Protein AF-A0A1E3WCC5-F1 (afdb_monomer_lite)

Structure (mmCIF, N/CA/C/O backbone):
data_AF-A0A1E3WCC5-F1
#
_entry.id   AF-A0A1E3WCC5-F1
#
loop_
_atom_site.group_PDB
_atom_site.id
_atom_site.type_symbol
_atom_site.label_atom_id
_atom_site.label_alt_id
_atom_site.label_comp_id
_atom_site.label_asym_id
_atom_site.label_entity_id
_atom_site.label_seq_id
_atom_site.pdbx_PDB_ins_code
_atom_site.Cartn_x
_atom_site.Cartn_y
_atom_site.Cartn_z
_atom_site.occupancy
_atom_site.B_iso_or_equiv
_atom_site.auth_seq_id
_atom_site.auth_comp_id
_atom_site.auth_asym_id
_atom_site.auth_atom_id
_atom_site.pdbx_PDB_model_num
ATOM 1 N N . MET A 1 1 ? -23.261 -88.542 -48.064 1.00 39.66 1 MET A N 1
ATOM 2 C CA . MET A 1 1 ? -22.213 -89.350 -47.408 1.00 39.66 1 MET A CA 1
ATOM 3 C C . MET A 1 1 ? -21.839 -88.631 -46.123 1.00 39.66 1 MET A C 1
ATOM 5 O O . MET A 1 1 ? -21.382 -87.505 -46.205 1.00 39.66 1 MET A O 1
ATOM 9 N N . THR A 1 2 ? -22.395 -89.073 -44.993 1.00 42.56 2 THR A N 1
ATOM 10 C CA . THR A 1 2 ? -21.720 -89.977 -44.028 1.00 42.56 2 THR A CA 1
ATOM 11 C C . THR A 1 2 ? -20.881 -89.123 -43.059 1.00 42.56 2 THR A C 1
ATOM 13 O O . THR A 1 2 ? -19.910 -88.526 -43.494 1.00 42.56 2 THR A O 1
ATOM 16 N N . HIS A 1 3 ? -21.409 -88.824 -41.857 1.00 40.94 3 HIS A N 1
ATOM 17 C CA . HIS A 1 3 ? -21.058 -89.478 -40.568 1.00 40.94 3 HIS A CA 1
ATOM 18 C C . HIS A 1 3 ? -19.619 -89.111 -40.134 1.00 40.94 3 HIS A C 1
ATOM 20 O O . HIS A 1 3 ? -18.702 -89.299 -40.916 1.00 40.94 3 HIS A O 1
ATOM 26 N N . MET A 1 4 ? -19.307 -88.536 -38.968 1.00 43.97 4 MET A N 1
ATOM 27 C CA . MET A 1 4 ? -19.585 -88.884 -37.559 1.00 43.97 4 MET A CA 1
ATOM 28 C C . MET A 1 4 ? -19.122 -87.672 -36.705 1.00 43.97 4 MET A C 1
ATOM 30 O O . MET A 1 4 ? -18.130 -87.049 -37.064 1.00 43.97 4 MET A O 1
ATOM 34 N N . ALA A 1 5 ? -19.861 -87.172 -35.711 1.00 43.16 5 ALA A N 1
ATOM 35 C CA . ALA A 1 5 ? -20.117 -87.728 -34.372 1.00 43.16 5 ALA A CA 1
ATOM 36 C C . ALA A 1 5 ? -18.946 -87.577 -33.378 1.00 43.16 5 ALA A C 1
ATOM 38 O O . ALA A 1 5 ? -17.819 -87.969 -33.667 1.00 43.16 5 ALA A O 1
ATOM 39 N N . GLY A 1 6 ? -19.274 -87.049 -32.193 1.00 42.31 6 GLY A N 1
ATOM 40 C CA . GLY A 1 6 ? -18.408 -86.984 -31.012 1.00 42.31 6 GLY A CA 1
ATOM 41 C C . GLY A 1 6 ? -18.681 -85.722 -30.178 1.00 42.31 6 GLY A C 1
ATOM 42 O O . GLY A 1 6 ? -17.978 -84.742 -30.371 1.00 42.31 6 GLY A O 1
ATOM 43 N N . ASP A 1 7 ? -19.816 -85.589 -29.475 1.00 39.97 7 ASP A N 1
ATOM 44 C CA . ASP A 1 7 ? -20.052 -86.158 -28.125 1.00 39.97 7 ASP A CA 1
ATOM 45 C C . ASP A 1 7 ? -19.285 -85.327 -27.065 1.00 39.97 7 ASP A C 1
ATOM 47 O O . ASP A 1 7 ? -18.086 -85.125 -27.182 1.00 39.97 7 ASP A O 1
ATOM 51 N N . GLN A 1 8 ? -19.902 -84.643 -26.105 1.00 50.06 8 GLN A N 1
ATOM 52 C CA . GLN A 1 8 ? -20.544 -85.174 -24.902 1.00 50.06 8 GLN A CA 1
ATOM 53 C C . GLN A 1 8 ? -21.036 -83.964 -24.075 1.00 50.06 8 GLN A C 1
ATOM 55 O O . GLN A 1 8 ? -20.313 -82.974 -23.998 1.00 50.06 8 GLN A O 1
ATOM 60 N N . ALA A 1 9 ? -22.171 -84.138 -23.381 1.00 38.22 9 ALA A N 1
ATOM 61 C CA . ALA A 1 9 ? -22.376 -83.799 -21.958 1.00 38.22 9 ALA A CA 1
ATOM 62 C C . ALA A 1 9 ? -22.248 -82.309 -21.519 1.00 38.22 9 ALA A C 1
ATOM 64 O O . ALA A 1 9 ? -21.434 -81.540 -21.995 1.00 38.22 9 ALA A O 1
ATOM 65 N N . PHE A 1 10 ? -22.966 -81.766 -20.543 1.00 40.12 10 PHE A N 1
ATOM 66 C CA . PHE A 1 10 ? -23.803 -82.303 -19.485 1.00 40.12 10 PHE A CA 1
ATOM 67 C C . PHE A 1 10 ? -24.536 -81.092 -18.875 1.00 40.12 10 PHE A C 1
ATOM 69 O O . PHE A 1 10 ? -23.936 -80.034 -18.682 1.00 40.12 10 PHE A O 1
ATOM 76 N N . GLU A 1 11 ? -25.820 -81.269 -18.587 1.00 42.59 11 GLU A N 1
ATOM 77 C CA . GLU A 1 11 ? -26.590 -80.695 -17.477 1.00 42.59 11 GLU A CA 1
ATOM 78 C C . GLU A 1 11 ? -25.884 -79.654 -16.574 1.00 42.59 11 GLU A C 1
ATOM 80 O O . GLU A 1 11 ? -24.929 -79.958 -15.852 1.00 42.59 11 GLU A O 1
ATOM 85 N N . ARG A 1 12 ? -26.469 -78.454 -16.455 1.00 44.84 12 ARG A N 1
ATOM 86 C CA . ARG A 1 12 ? -26.418 -77.705 -15.192 1.00 44.84 12 ARG A CA 1
ATOM 87 C C . ARG A 1 12 ? -27.759 -77.032 -14.931 1.00 44.84 12 ARG A C 1
ATOM 89 O O . ARG A 1 12 ? -28.171 -76.125 -15.647 1.00 44.84 12 ARG A O 1
ATOM 96 N N . GLY A 1 13 ? -28.429 -77.544 -13.905 1.00 45.12 13 GLY A N 1
ATOM 97 C CA . GLY A 1 13 ? -29.759 -77.147 -13.484 1.00 45.12 13 GLY A CA 1
ATOM 98 C C . GLY A 1 13 ? -29.887 -75.709 -12.980 1.00 45.12 13 GLY A C 1
ATOM 99 O O . GLY A 1 13 ? -28.946 -75.092 -12.485 1.00 45.12 13 GLY A O 1
ATOM 100 N N . SER A 1 14 ? -31.125 -75.241 -13.109 1.00 41.44 14 SER A N 1
ATOM 101 C CA . SER A 1 14 ? -31.922 -74.478 -12.147 1.00 41.44 14 SER A CA 1
ATOM 102 C C . SER A 1 14 ? -31.194 -73.605 -11.124 1.00 41.44 14 SER A C 1
ATOM 104 O O . SER A 1 14 ? -30.719 -74.106 -10.107 1.00 41.44 14 SER A O 1
ATOM 106 N N . ARG A 1 15 ? -31.355 -72.283 -11.262 1.00 42.22 15 ARG A N 1
ATOM 107 C CA . ARG A 1 15 ? -31.944 -71.462 -10.189 1.00 42.22 15 ARG A CA 1
ATOM 108 C C . ARG A 1 15 ? -32.429 -70.122 -10.736 1.00 42.22 15 ARG A C 1
ATOM 110 O O . ARG A 1 15 ? -31.635 -69.271 -11.116 1.00 42.22 15 ARG A O 1
ATOM 117 N N . VAL A 1 16 ? -33.745 -69.938 -10.722 1.00 46.62 16 VAL A N 1
ATOM 118 C CA . VAL A 1 16 ? -34.368 -68.612 -10.715 1.00 46.62 16 VAL A CA 1
ATOM 119 C C . VAL A 1 16 ? -33.935 -67.927 -9.422 1.00 46.62 16 VAL A C 1
ATOM 121 O O . VAL A 1 16 ? -34.134 -68.479 -8.339 1.00 46.62 16 VAL A O 1
ATOM 124 N N . GLN A 1 17 ? -33.329 -66.749 -9.525 1.00 50.50 17 GLN A N 1
ATOM 125 C CA . GLN A 1 17 ? -33.174 -65.857 -8.386 1.00 50.50 17 GLN A CA 1
ATOM 126 C C . GLN A 1 17 ? -33.670 -64.476 -8.797 1.00 50.50 17 GLN A C 1
ATOM 128 O O . GLN A 1 17 ? -33.016 -63.742 -9.534 1.00 50.50 17 GLN A O 1
ATOM 133 N N . GLU A 1 18 ? -34.884 -64.183 -8.343 1.00 42.66 18 GLU A N 1
ATOM 134 C CA . GLU A 1 18 ? -35.447 -62.845 -8.299 1.00 42.66 18 GLU A CA 1
ATOM 135 C C . GLU A 1 18 ? -34.541 -61.956 -7.435 1.00 42.66 18 GLU A C 1
ATOM 137 O O . GLU A 1 18 ? -34.159 -62.337 -6.326 1.00 42.66 18 GLU A O 1
ATOM 142 N N . LEU A 1 19 ? -34.185 -60.776 -7.945 1.00 52.94 19 LEU A N 1
ATOM 143 C CA . LEU A 1 19 ? -33.511 -59.734 -7.175 1.00 52.94 19 LEU A CA 1
ATOM 144 C C . LEU A 1 19 ? -34.521 -58.615 -6.883 1.00 52.94 19 LEU A C 1
ATOM 146 O O . LEU A 1 19 ? -34.972 -57.950 -7.818 1.00 52.94 19 LEU A O 1
ATOM 150 N N . PRO A 1 20 ? -34.896 -58.402 -5.610 1.00 52.34 20 PRO A N 1
ATOM 151 C CA . PRO A 1 20 ? -35.826 -57.354 -5.227 1.00 52.34 20 PRO A CA 1
ATOM 152 C C . PRO A 1 20 ? -35.165 -55.970 -5.303 1.00 52.34 20 PRO A C 1
ATOM 154 O O . PRO A 1 20 ? -34.009 -55.780 -4.923 1.00 52.34 20 PRO A O 1
ATOM 157 N N . LEU A 1 21 ? -35.944 -54.994 -5.772 1.00 52.44 21 LEU A N 1
ATOM 158 C CA . LEU A 1 21 ? -35.631 -53.565 -5.784 1.00 52.44 21 LEU A CA 1
ATOM 159 C C . LEU A 1 21 ? -35.418 -53.053 -4.348 1.00 52.44 21 LEU A C 1
ATOM 161 O O . LEU A 1 21 ? -36.370 -52.783 -3.618 1.00 52.44 21 LEU A O 1
ATOM 165 N N . GLY A 1 22 ? -34.155 -52.922 -3.945 1.00 49.91 22 GLY A N 1
ATOM 166 C CA . GLY A 1 22 ? -33.750 -52.284 -2.696 1.00 49.91 22 GLY A CA 1
ATOM 167 C C . GLY A 1 22 ? -33.646 -50.769 -2.863 1.00 49.91 22 GLY A C 1
ATOM 168 O O . GLY A 1 22 ? -32.738 -50.277 -3.530 1.00 49.91 22 GLY A O 1
ATOM 169 N N . GLY A 1 23 ? -34.575 -50.030 -2.253 1.00 57.34 23 GLY A N 1
ATOM 170 C CA . GLY A 1 23 ? -34.482 -48.577 -2.109 1.00 57.34 23 GLY A CA 1
ATOM 171 C C . GLY A 1 23 ? -33.277 -48.152 -1.251 1.00 57.34 23 GLY A C 1
ATOM 172 O O . GLY A 1 23 ? -32.781 -48.941 -0.442 1.00 57.34 23 GLY A O 1
ATOM 173 N N . PRO A 1 24 ? -32.779 -46.913 -1.404 1.00 61.59 24 PRO A N 1
ATOM 174 C CA . PRO A 1 24 ? -31.618 -46.442 -0.659 1.00 61.59 24 PRO A CA 1
ATOM 175 C C . PRO A 1 24 ? -31.921 -46.322 0.843 1.00 61.59 24 PRO A C 1
ATOM 177 O O . PRO A 1 24 ? -32.832 -45.620 1.277 1.00 61.59 24 PRO A O 1
ATOM 180 N N . SER A 1 25 ? -31.114 -47.023 1.634 1.00 59.06 25 SER A N 1
ATOM 181 C CA . SER A 1 25 ? -31.155 -47.105 3.094 1.00 59.06 25 SER A CA 1
ATOM 182 C C . SER A 1 25 ? -30.919 -45.752 3.803 1.00 59.06 25 SER A C 1
ATOM 184 O O . SER A 1 25 ? -29.987 -45.032 3.434 1.00 59.06 25 SER A O 1
ATOM 186 N N . PRO A 1 26 ? -31.656 -45.439 4.890 1.00 47.91 26 PRO A N 1
ATOM 187 C CA . PRO A 1 26 ? -31.624 -44.155 5.610 1.00 47.91 26 PRO A CA 1
ATOM 188 C C . PRO A 1 26 ? -30.439 -43.965 6.589 1.00 47.91 26 PRO A C 1
ATOM 190 O O . PRO A 1 26 ? -30.520 -43.160 7.514 1.00 47.91 26 PRO A O 1
ATOM 193 N N . PHE A 1 27 ? -29.310 -44.654 6.396 1.00 56.84 27 PHE A N 1
ATOM 194 C CA . PHE A 1 27 ? -28.177 -44.671 7.341 1.00 56.84 27 PHE A CA 1
ATOM 195 C C . PHE A 1 27 ? -26.898 -44.007 6.803 1.00 56.84 27 PHE A C 1
ATOM 197 O O . PHE A 1 27 ? -25.797 -44.533 6.929 1.00 56.84 27 PHE A O 1
ATOM 204 N N . ARG A 1 28 ? -27.022 -42.805 6.229 1.00 51.03 28 ARG A N 1
ATOM 205 C CA . ARG A 1 28 ? -25.876 -41.898 5.996 1.00 51.03 28 ARG A CA 1
ATOM 206 C C . ARG A 1 28 ? -25.991 -40.597 6.793 1.00 51.03 28 ARG A C 1
ATOM 208 O O . ARG A 1 28 ? -25.604 -39.526 6.337 1.00 51.03 28 ARG A O 1
ATOM 215 N N . ARG A 1 29 ? -26.520 -40.690 8.014 1.00 50.41 29 ARG A N 1
ATOM 216 C CA . ARG A 1 29 ? -26.292 -39.694 9.065 1.00 50.41 29 ARG A CA 1
ATOM 217 C C . ARG A 1 29 ? -25.278 -40.269 10.042 1.00 50.41 29 ARG A C 1
ATOM 219 O O . ARG A 1 29 ? -25.450 -41.392 10.497 1.00 50.41 29 ARG A O 1
ATOM 226 N N . LEU A 1 30 ? -24.301 -39.434 10.391 1.00 53.91 30 LEU A N 1
ATOM 227 C CA . LEU A 1 30 ? -23.321 -39.616 11.462 1.00 53.91 30 LEU A CA 1
ATOM 228 C C . LEU A 1 30 ? -22.077 -40.453 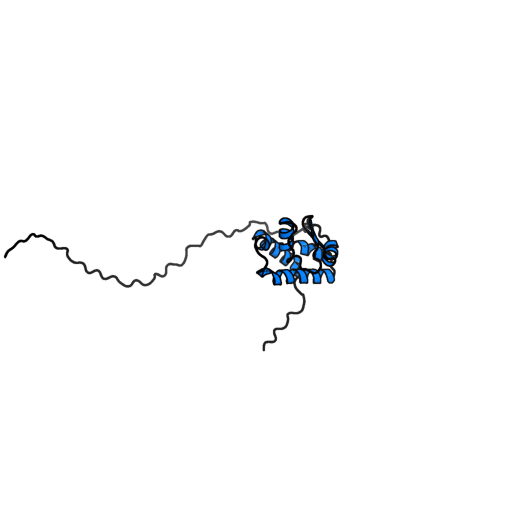11.108 1.00 53.91 30 LEU A C 1
ATOM 230 O O . LEU A 1 30 ? -22.020 -41.634 11.400 1.00 53.91 30 LEU A O 1
ATOM 234 N N . MET A 1 31 ? -21.055 -39.805 10.540 1.00 58.31 31 MET A N 1
ATOM 235 C CA . MET A 1 31 ? -19.632 -40.093 10.804 1.00 58.31 31 MET A CA 1
ATOM 236 C C . MET A 1 31 ? -18.781 -38.948 10.234 1.00 58.31 31 MET A C 1
ATOM 238 O O . MET A 1 31 ? -18.232 -39.058 9.149 1.00 58.31 31 MET A O 1
ATOM 242 N N . LEU A 1 32 ? -18.762 -37.814 10.938 1.00 50.44 32 LEU A N 1
ATOM 243 C CA . LEU A 1 32 ? -17.653 -36.837 10.990 1.00 50.44 32 LEU A CA 1
ATOM 244 C C . LEU A 1 32 ? -17.873 -35.886 12.184 1.00 50.44 32 LEU A C 1
ATOM 246 O O . LEU A 1 32 ? -17.585 -34.694 12.148 1.00 50.44 32 LEU A O 1
ATOM 250 N N . SER A 1 33 ? -18.408 -36.453 13.272 1.00 56.69 33 SER A N 1
ATOM 251 C CA . SER A 1 33 ? -18.145 -35.921 14.603 1.00 56.69 33 SER A CA 1
ATOM 252 C C . SER A 1 33 ? -16.684 -36.231 14.911 1.00 56.69 33 SER A C 1
ATOM 254 O O . SER A 1 33 ? -16.236 -37.349 14.660 1.00 56.69 33 SER A O 1
ATOM 256 N N . SER A 1 34 ? -15.976 -35.250 15.462 1.00 57.09 34 SER A N 1
ATOM 257 C CA . SER A 1 34 ? -14.567 -35.316 15.859 1.00 57.09 34 SER A CA 1
ATOM 258 C C . SER A 1 34 ? -13.543 -35.045 14.752 1.00 57.09 34 SER A C 1
ATOM 260 O O . SER A 1 34 ? -12.763 -35.907 14.362 1.00 57.09 34 SER A O 1
ATOM 262 N N . MET A 1 35 ? -13.451 -33.780 14.338 1.00 58.00 35 MET A N 1
ATOM 263 C CA . MET A 1 35 ? -12.136 -33.134 14.284 1.00 58.00 35 MET A CA 1
ATOM 264 C C . MET A 1 35 ? -12.201 -31.845 15.097 1.00 58.00 35 MET A C 1
ATOM 266 O O . MET A 1 35 ? -12.571 -30.783 14.613 1.00 58.00 35 MET A O 1
ATOM 270 N N . ALA A 1 36 ? -11.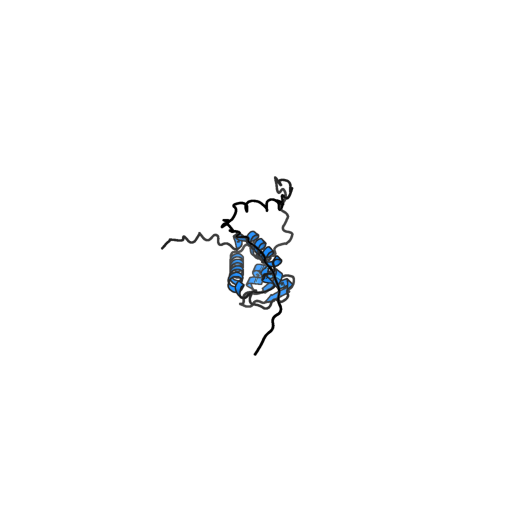938 -32.056 16.388 1.00 59.28 36 ALA A N 1
ATOM 271 C CA . ALA A 1 36 ? -11.392 -31.140 17.375 1.00 59.28 36 ALA A CA 1
ATOM 272 C C . ALA A 1 36 ? -11.633 -29.647 17.120 1.00 59.28 36 ALA A C 1
ATOM 274 O O . ALA A 1 36 ? -10.882 -28.969 16.422 1.00 59.28 36 ALA A O 1
ATOM 275 N N . SER A 1 37 ? -12.629 -29.132 17.836 1.00 60.53 37 SER A N 1
ATOM 276 C CA . SER A 1 37 ? -12.581 -27.799 18.419 1.00 60.53 37 SER A CA 1
ATOM 277 C C . SER A 1 37 ? -11.164 -27.502 18.914 1.00 60.53 37 SER A C 1
ATOM 279 O O . SER A 1 37 ? -10.741 -28.009 19.957 1.00 60.53 37 SER A O 1
ATOM 281 N N . PHE A 1 38 ? -10.426 -26.685 18.168 1.00 47.38 38 PHE A N 1
ATOM 282 C CA . PHE A 1 38 ? -9.222 -26.046 18.671 1.00 47.38 38 PHE A CA 1
ATOM 283 C C . PHE A 1 38 ? -9.673 -24.998 19.691 1.00 47.38 38 PHE A C 1
ATOM 285 O O . PHE A 1 38 ? -9.818 -23.818 19.392 1.00 47.38 38 PHE A O 1
ATOM 292 N N . SER A 1 39 ? -10.006 -25.463 20.892 1.00 64.31 39 SER A N 1
ATOM 293 C CA . SER A 1 39 ? -10.197 -24.591 22.037 1.00 64.31 39 SER A CA 1
ATOM 294 C C . SER A 1 39 ? -8.804 -24.219 22.510 1.00 64.31 39 SER A C 1
ATOM 296 O O . SER A 1 39 ? -8.120 -25.036 23.119 1.00 64.31 39 SER A O 1
ATOM 298 N N . TYR A 1 40 ? -8.361 -23.010 22.185 1.00 59.28 40 TYR A N 1
ATOM 299 C CA . TYR A 1 40 ? -7.161 -22.439 22.779 1.00 59.28 40 TYR A CA 1
ATOM 300 C C . TYR A 1 40 ? -7.470 -22.173 24.262 1.00 59.28 40 TYR A C 1
ATOM 302 O O . TYR A 1 40 ? -8.353 -21.357 24.537 1.00 59.28 40 TYR A O 1
ATOM 310 N N . PRO A 1 41 ? -6.811 -22.827 25.238 1.00 51.16 41 PRO A N 1
ATOM 311 C CA . PRO A 1 41 ? -6.948 -22.456 26.640 1.00 51.16 41 PRO A CA 1
ATOM 312 C C . PRO A 1 41 ? -6.083 -21.213 26.883 1.00 51.16 41 PRO A C 1
ATOM 314 O O . PRO A 1 41 ? -5.059 -21.253 27.556 1.00 51.16 41 PRO A O 1
ATOM 317 N N . GLY A 1 42 ? -6.463 -20.103 26.255 1.00 56.31 42 GLY A N 1
ATOM 318 C CA . GLY A 1 42 ? -5.965 -18.782 26.593 1.00 56.31 42 GLY A CA 1
ATOM 319 C C . GLY A 1 42 ? -6.888 -18.229 27.658 1.00 56.31 42 GLY A C 1
ATOM 320 O O . GLY A 1 42 ? -8.065 -18.008 27.389 1.00 56.31 42 GLY A O 1
ATOM 321 N N . SER A 1 43 ? -6.358 -18.076 28.867 1.00 55.12 43 SER A N 1
ATOM 322 C CA . SER A 1 43 ? -6.989 -17.389 29.992 1.00 55.12 43 SER A CA 1
ATOM 323 C C . SER A 1 43 ? -7.811 -16.190 29.527 1.00 55.12 43 SER A C 1
ATOM 325 O O . SER A 1 43 ? -7.307 -15.385 28.741 1.00 55.12 43 SER A O 1
ATOM 327 N N . GLN A 1 44 ? -9.036 -16.057 30.043 1.00 53.28 44 GLN A N 1
ATOM 328 C CA . GLN A 1 44 ? -9.793 -14.814 29.968 1.00 53.28 44 GLN A CA 1
ATOM 329 C C . GLN A 1 44 ? -8.862 -13.643 30.299 1.00 53.28 44 GLN A C 1
ATOM 331 O O . GLN A 1 44 ? -8.437 -13.477 31.441 1.00 53.28 44 GLN A O 1
ATOM 336 N N . ALA A 1 45 ? -8.498 -12.863 29.285 1.00 51.78 45 ALA A N 1
ATOM 337 C CA . ALA A 1 45 ? -7.831 -11.595 29.496 1.00 51.78 45 ALA A CA 1
ATOM 338 C C . ALA A 1 45 ? -8.915 -10.621 29.964 1.00 51.78 45 ALA A C 1
ATOM 340 O O . ALA A 1 45 ? -9.510 -9.918 29.154 1.00 51.78 45 ALA A O 1
ATOM 341 N N . GLU A 1 46 ? -9.224 -10.628 31.263 1.00 56.25 46 GLU A N 1
ATOM 342 C CA . GLU A 1 46 ? -10.233 -9.727 31.839 1.00 56.25 46 GLU A CA 1
ATOM 343 C C . GLU A 1 46 ? -9.808 -8.250 31.767 1.00 56.25 46 GLU A C 1
ATOM 345 O O . GLU A 1 46 ? -10.648 -7.366 31.904 1.00 56.25 46 GLU A O 1
ATOM 350 N N . GLN A 1 47 ? -8.539 -7.953 31.454 1.00 56.41 47 GLN A N 1
ATOM 351 C CA . GLN A 1 47 ? -8.090 -6.603 31.112 1.00 56.41 47 GLN A CA 1
ATOM 352 C C . GLN A 1 47 ? -6.813 -6.612 30.261 1.00 56.41 47 GLN A C 1
ATOM 354 O O . GLN A 1 47 ? -5.791 -7.188 30.639 1.00 56.41 47 GLN A O 1
ATOM 359 N N . LEU A 1 48 ? -6.841 -5.897 29.132 1.00 50.75 48 LEU A N 1
ATOM 360 C CA . LEU A 1 48 ? -5.637 -5.518 28.391 1.00 50.75 48 LEU A CA 1
ATOM 361 C C . LEU A 1 48 ? -4.986 -4.325 29.117 1.00 50.75 48 LEU A C 1
ATOM 363 O O . LEU A 1 48 ? -5.216 -3.173 28.765 1.00 50.75 48 LEU A O 1
ATOM 367 N N . LEU A 1 49 ? -4.213 -4.602 30.173 1.00 58.91 49 LEU A N 1
ATOM 368 C CA . LEU A 1 49 ? -3.591 -3.582 31.041 1.00 58.91 49 LEU A CA 1
ATOM 369 C C . LEU A 1 49 ? -2.520 -2.727 30.342 1.00 58.91 49 LEU A C 1
ATOM 371 O O . LEU A 1 49 ? -2.068 -1.724 30.891 1.00 58.91 49 LEU A O 1
ATOM 375 N N . LEU A 1 50 ? -2.103 -3.118 29.138 1.00 43.44 50 LEU A N 1
ATOM 376 C CA . LEU A 1 50 ? -1.144 -2.380 28.334 1.00 43.44 50 LEU A CA 1
ATOM 377 C C . LEU A 1 50 ? -1.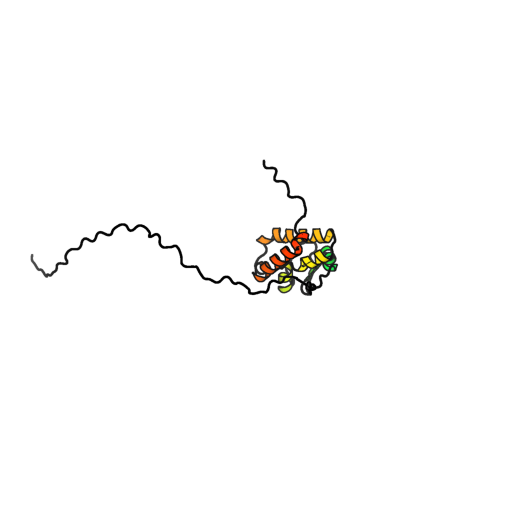413 -2.667 26.855 1.00 43.44 50 LEU A C 1
ATOM 379 O O . LEU A 1 50 ? -1.303 -3.810 26.411 1.00 43.44 50 LEU A O 1
ATOM 383 N N . ALA A 1 51 ? -1.752 -1.635 26.084 1.00 53.81 51 ALA A N 1
ATOM 384 C CA . ALA A 1 51 ? -1.694 -1.739 24.633 1.00 53.81 51 ALA A CA 1
ATOM 385 C C . ALA A 1 51 ? -0.213 -1.893 24.241 1.00 53.81 51 ALA A C 1
ATOM 387 O O . ALA A 1 51 ? 0.591 -1.037 24.628 1.00 53.81 51 ALA A O 1
ATOM 388 N N . PRO A 1 52 ? 0.187 -2.953 23.509 1.00 47.31 52 PRO A N 1
ATOM 389 C CA . PRO A 1 52 ? 1.522 -3.012 22.934 1.00 47.31 52 PRO A CA 1
ATOM 390 C C . PRO A 1 52 ? 1.727 -1.735 22.124 1.00 47.31 52 PRO A C 1
ATOM 392 O O . PRO A 1 52 ? 0.922 -1.439 21.239 1.00 47.31 52 PRO A O 1
ATOM 395 N N . GLN A 1 53 ? 2.765 -0.956 22.434 1.00 46.69 53 GLN A N 1
ATOM 396 C CA . GLN A 1 53 ? 3.127 0.131 21.535 1.00 46.69 53 GLN A CA 1
ATOM 397 C C . GLN A 1 53 ? 3.412 -0.487 20.165 1.00 46.69 53 GLN A C 1
ATOM 399 O O . GLN A 1 53 ? 4.109 -1.499 20.076 1.00 46.69 53 GLN A O 1
ATOM 404 N N . GLU A 1 54 ? 2.821 0.077 19.112 1.00 46.19 54 GLU A N 1
ATOM 405 C CA . GLU A 1 54 ? 3.050 -0.334 17.727 1.00 46.19 54 GLU A CA 1
ATOM 406 C C . GLU A 1 54 ? 4.558 -0.269 17.432 1.00 46.19 54 GLU A C 1
ATOM 408 O O . GLU A 1 54 ? 5.114 0.789 17.146 1.00 46.19 54 GLU A O 1
ATOM 413 N N . LEU A 1 55 ? 5.243 -1.417 17.525 1.00 43.69 55 LEU A N 1
ATOM 414 C CA . LEU A 1 55 ? 6.684 -1.560 17.268 1.00 43.69 55 LEU A CA 1
ATOM 415 C C . LEU A 1 55 ? 7.040 -1.299 15.792 1.00 43.69 55 LEU A C 1
ATOM 417 O O . LEU A 1 55 ? 8.215 -1.268 15.427 1.00 43.69 55 LEU A O 1
ATOM 421 N N . ARG A 1 56 ? 6.039 -1.110 14.924 1.00 56.12 56 ARG A N 1
ATOM 422 C CA . ARG A 1 56 ? 6.207 -0.537 13.590 1.00 56.12 56 ARG A CA 1
ATOM 423 C C . ARG A 1 56 ? 5.843 0.939 13.640 1.00 56.12 56 ARG A C 1
ATOM 425 O O . ARG A 1 56 ? 4.732 1.309 13.271 1.00 56.12 56 ARG A O 1
ATOM 432 N N . THR A 1 57 ? 6.799 1.769 14.055 1.00 63.09 57 THR A N 1
ATOM 433 C CA . THR A 1 57 ? 6.676 3.231 14.020 1.00 63.09 57 THR A CA 1
ATOM 434 C C . THR A 1 57 ? 6.113 3.663 12.669 1.00 63.09 57 THR A C 1
ATOM 436 O O . THR A 1 57 ? 6.699 3.402 11.613 1.00 63.09 57 THR A O 1
ATOM 439 N N . ALA A 1 58 ? 4.915 4.239 12.690 1.00 79.25 58 ALA A N 1
ATOM 440 C CA . ALA A 1 58 ? 4.310 4.775 11.493 1.00 79.25 58 ALA A CA 1
ATOM 441 C C . ALA A 1 58 ? 5.022 6.084 11.132 1.00 79.25 58 ALA A C 1
ATOM 443 O O . ALA A 1 58 ? 5.156 6.961 11.977 1.00 79.25 58 ALA A O 1
ATOM 444 N N . ASP A 1 59 ? 5.483 6.197 9.891 1.00 86.94 59 ASP A N 1
ATOM 445 C CA . ASP A 1 59 ? 6.078 7.412 9.352 1.00 86.94 59 ASP A CA 1
ATOM 446 C C . ASP A 1 59 ? 5.027 8.262 8.608 1.00 86.94 59 ASP A C 1
ATOM 448 O O . ASP A 1 59 ? 4.569 7.845 7.543 1.00 86.94 59 ASP A O 1
ATOM 452 N N . PRO A 1 60 ? 4.613 9.426 9.139 1.00 88.62 60 PRO A N 1
ATOM 453 C CA . PRO A 1 60 ? 3.647 10.297 8.473 1.00 88.62 60 PRO A CA 1
ATOM 454 C C . PRO A 1 60 ? 4.218 10.996 7.226 1.00 88.62 60 PRO A C 1
ATOM 456 O O . PRO A 1 60 ? 3.443 11.409 6.363 1.00 88.62 60 PRO A O 1
ATOM 459 N N . SER A 1 61 ? 5.549 11.106 7.083 1.00 90.06 61 SER A N 1
ATOM 460 C CA . SER A 1 61 ? 6.173 11.760 5.919 1.00 90.06 61 SER A CA 1
ATOM 461 C C . SER A 1 61 ? 5.931 10.999 4.610 1.00 90.06 61 SER A C 1
ATOM 463 O O . SER A 1 61 ? 5.888 11.604 3.538 1.00 90.06 61 SER A O 1
ATOM 465 N N . PHE A 1 62 ? 5.627 9.701 4.713 1.00 92.88 62 PHE A N 1
ATOM 466 C CA . PHE A 1 62 ? 5.230 8.844 3.600 1.00 92.88 62 PHE A CA 1
ATOM 467 C C . PHE A 1 62 ? 4.059 9.417 2.785 1.00 92.88 62 PHE A C 1
ATOM 469 O O . PHE A 1 62 ? 4.046 9.284 1.567 1.00 92.88 62 PHE A O 1
ATOM 476 N N . ALA A 1 63 ? 3.082 10.082 3.416 1.00 93.75 63 ALA A N 1
ATOM 477 C CA . ALA A 1 63 ? 1.953 10.676 2.688 1.00 93.75 63 ALA A CA 1
ATOM 478 C C . ALA A 1 63 ? 2.416 11.750 1.687 1.00 93.75 63 ALA A C 1
ATOM 480 O O . ALA A 1 63 ? 1.961 11.786 0.540 1.00 93.75 63 ALA A O 1
ATOM 481 N N . THR A 1 64 ? 3.374 12.577 2.107 1.00 93.81 64 THR A N 1
ATOM 482 C CA . THR A 1 64 ? 3.991 13.611 1.273 1.00 93.81 64 THR A CA 1
ATOM 483 C C . THR A 1 64 ? 4.824 12.999 0.151 1.00 93.81 64 THR A C 1
ATOM 485 O O . THR A 1 64 ? 4.762 13.474 -0.979 1.00 93.81 64 THR A O 1
ATOM 488 N N . GLU A 1 65 ? 5.574 11.929 0.424 1.00 93.19 65 GLU A N 1
ATOM 489 C CA . GLU A 1 65 ? 6.309 11.202 -0.620 1.00 93.19 65 GLU A CA 1
ATOM 490 C C . GLU A 1 65 ? 5.354 10.681 -1.697 1.00 93.19 65 GLU A C 1
ATOM 492 O O . GLU A 1 65 ? 5.534 10.985 -2.876 1.00 93.19 65 GLU A O 1
ATOM 497 N N . VAL A 1 66 ? 4.286 9.988 -1.286 1.00 93.94 66 VAL A N 1
ATOM 498 C CA . VAL A 1 66 ? 3.273 9.447 -2.201 1.00 93.94 66 VAL A CA 1
ATOM 499 C C . VAL A 1 66 ? 2.611 10.558 -3.007 1.00 93.94 66 VAL A C 1
ATOM 501 O O . VAL A 1 66 ? 2.412 10.399 -4.209 1.00 93.94 66 VAL A O 1
ATOM 504 N N . TYR A 1 67 ? 2.309 11.696 -2.375 1.00 92.75 67 TYR A N 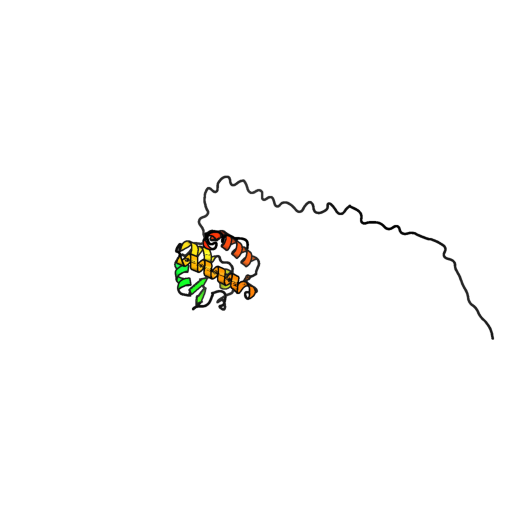1
ATOM 505 C CA . TYR A 1 67 ? 1.748 12.863 -3.063 1.00 92.75 67 TYR A CA 1
ATOM 506 C C . TYR A 1 67 ? 2.685 13.390 -4.153 1.00 92.75 67 TYR A C 1
ATOM 508 O O . TYR A 1 67 ? 2.245 13.739 -5.243 1.00 92.75 67 TYR A O 1
ATOM 516 N N . ASN A 1 68 ? 3.989 13.375 -3.883 1.00 92.94 68 ASN A N 1
ATOM 517 C CA . ASN A 1 68 ? 5.025 13.778 -4.827 1.00 92.94 68 ASN A CA 1
ATOM 518 C C . ASN A 1 68 ? 5.385 12.677 -5.844 1.00 92.94 68 ASN A C 1
ATOM 520 O O . ASN A 1 68 ? 6.406 12.798 -6.517 1.00 92.94 68 ASN A O 1
ATOM 524 N N . GLY A 1 69 ? 4.610 11.591 -5.937 1.00 93.50 69 GLY A N 1
ATOM 525 C CA . GLY A 1 69 ? 4.857 10.494 -6.875 1.00 93.50 69 GLY A CA 1
ATOM 526 C C . GLY A 1 69 ? 5.991 9.552 -6.461 1.00 93.50 69 GLY A C 1
ATOM 527 O O . GLY A 1 69 ? 6.538 8.849 -7.306 1.00 93.50 69 GLY A O 1
ATOM 528 N N . HIS A 1 70 ? 6.358 9.518 -5.182 1.00 93.94 70 HIS A N 1
ATOM 529 C CA . HIS A 1 70 ? 7.431 8.687 -4.639 1.00 93.94 70 HIS A CA 1
ATOM 530 C C . HIS A 1 70 ? 6.857 7.620 -3.702 1.00 93.94 70 HIS A C 1
ATOM 532 O O . HIS A 1 70 ? 6.138 7.926 -2.758 1.00 93.94 70 HIS A O 1
ATOM 538 N N . PHE A 1 71 ? 7.179 6.347 -3.938 1.00 95.81 71 PHE A N 1
ATOM 539 C CA . PHE A 1 71 ? 6.635 5.232 -3.156 1.00 95.81 71 PHE A CA 1
ATOM 540 C C . PHE A 1 71 ? 7.755 4.372 -2.552 1.00 95.81 71 PHE A C 1
ATOM 542 O O . PHE A 1 71 ? 8.212 3.374 -3.127 1.00 95.81 71 PHE A O 1
ATOM 549 N N . GLY A 1 72 ? 8.233 4.786 -1.377 1.00 93.81 72 GLY A N 1
ATOM 550 C CA . GLY A 1 72 ? 9.310 4.126 -0.640 1.00 93.81 72 GLY A CA 1
ATOM 551 C C . GLY A 1 72 ? 8.832 2.920 0.173 1.00 93.81 72 GLY A C 1
ATOM 552 O O . GLY A 1 72 ? 8.130 3.070 1.165 1.00 93.81 72 GLY A O 1
ATOM 553 N N . LEU A 1 73 ? 9.247 1.699 -0.183 1.00 94.06 73 LEU A N 1
ATOM 554 C CA . LEU A 1 73 ? 8.952 0.488 0.597 1.00 94.06 73 LEU A CA 1
ATOM 555 C C . LEU A 1 73 ? 10.182 -0.406 0.724 1.00 94.06 73 LEU A C 1
ATOM 557 O O . LEU A 1 73 ? 10.919 -0.623 -0.235 1.00 94.06 73 LEU A O 1
ATOM 561 N N . ARG A 1 74 ? 10.385 -1.009 1.903 1.00 90.19 74 ARG A N 1
ATOM 562 C CA . ARG A 1 74 ? 11.474 -1.985 2.142 1.00 90.19 74 ARG A CA 1
ATOM 563 C C . ARG A 1 74 ? 12.857 -1.478 1.685 1.00 90.19 74 ARG A C 1
ATOM 565 O O . ARG A 1 74 ? 13.649 -2.251 1.152 1.00 90.19 74 ARG A O 1
ATOM 572 N N . GLY A 1 75 ? 13.133 -0.185 1.881 1.00 86.19 75 GLY A N 1
ATOM 573 C CA . GLY A 1 75 ? 14.400 0.451 1.494 1.00 86.19 75 GLY A CA 1
ATOM 574 C C . GLY A 1 75 ? 14.604 0.600 -0.019 1.00 86.19 75 GLY A C 1
ATOM 575 O O . GLY A 1 75 ? 15.733 0.788 -0.468 1.00 86.19 75 GLY A O 1
ATOM 576 N N . LYS A 1 76 ? 13.542 0.471 -0.820 1.00 88.94 76 LYS A N 1
ATOM 577 C CA . LYS A 1 76 ? 13.541 0.721 -2.264 1.00 88.94 76 LYS A CA 1
ATOM 578 C C . LYS A 1 76 ? 12.512 1.797 -2.585 1.00 88.94 76 LYS A C 1
ATOM 580 O O . LYS A 1 76 ? 11.409 1.768 -2.047 1.00 88.94 76 LYS A O 1
ATOM 585 N N . LEU A 1 77 ? 12.884 2.708 -3.471 1.00 90.62 77 LEU A N 1
ATOM 586 C CA . LEU A 1 77 ? 12.032 3.789 -3.942 1.00 90.62 77 LEU A CA 1
ATOM 587 C C . LEU A 1 77 ? 11.518 3.457 -5.343 1.00 90.62 77 LEU A C 1
ATOM 589 O O . LEU A 1 77 ? 12.286 2.979 -6.179 1.00 90.62 77 LEU A O 1
ATOM 593 N N . ALA A 1 78 ? 10.229 3.685 -5.573 1.00 94.25 78 ALA A N 1
ATOM 594 C CA . ALA A 1 78 ? 9.638 3.689 -6.902 1.00 94.25 78 ALA A CA 1
ATOM 595 C C . ALA A 1 78 ? 9.128 5.095 -7.224 1.00 94.25 78 ALA A C 1
ATOM 597 O O . ALA A 1 78 ? 8.446 5.700 -6.397 1.00 94.25 78 ALA A O 1
ATOM 598 N N . GLU A 1 79 ? 9.455 5.591 -8.411 1.00 93.56 79 GLU A N 1
ATOM 599 C CA . GLU A 1 79 ? 8.922 6.841 -8.953 1.00 93.56 79 GLU A CA 1
ATOM 600 C C . GLU A 1 79 ? 7.694 6.508 -9.804 1.00 93.56 79 GLU A C 1
ATOM 602 O O . GLU A 1 79 ? 7.763 5.665 -10.698 1.00 93.56 79 GLU A O 1
ATOM 607 N N . LEU A 1 80 ? 6.559 7.117 -9.473 1.00 90.00 80 LEU A N 1
ATOM 608 C CA . LEU A 1 80 ? 5.247 6.789 -10.030 1.00 90.00 80 LEU A CA 1
ATOM 609 C C . LEU A 1 80 ? 4.830 7.718 -11.174 1.00 90.00 80 LEU A C 1
ATOM 611 O O . LEU A 1 80 ? 3.992 7.350 -11.992 1.00 90.00 80 LEU A O 1
ATOM 615 N N . GLY A 1 81 ? 5.381 8.934 -11.237 1.00 83.75 81 GLY A N 1
ATOM 616 C CA . GLY A 1 81 ? 4.868 9.964 -12.140 1.00 83.75 81 GLY A CA 1
ATOM 617 C C . GLY A 1 81 ? 3.373 10.205 -11.895 1.00 83.75 81 GLY A C 1
ATOM 618 O O . GLY A 1 81 ? 2.989 10.581 -10.791 1.00 83.75 81 GLY A O 1
ATOM 619 N N . ALA A 1 82 ? 2.544 9.968 -12.917 1.00 83.31 82 ALA A N 1
ATOM 620 C CA . ALA A 1 82 ? 1.080 10.055 -12.846 1.00 83.31 82 ALA A CA 1
ATOM 621 C C . ALA A 1 82 ? 0.377 8.678 -12.845 1.00 83.31 82 ALA A C 1
ATOM 623 O O . ALA A 1 82 ? -0.842 8.612 -12.998 1.00 83.31 82 ALA A O 1
ATOM 624 N N . GLU A 1 83 ? 1.129 7.582 -12.721 1.00 90.69 83 GLU A N 1
ATOM 625 C CA . GLU A 1 83 ? 0.607 6.214 -12.784 1.00 90.69 83 GLU A CA 1
ATOM 626 C C . GLU A 1 83 ? 0.351 5.633 -11.389 1.00 90.69 83 GLU A C 1
ATOM 628 O O . GLU A 1 83 ? 0.954 6.030 -10.388 1.00 90.69 83 GLU A O 1
ATOM 633 N N . SER A 1 84 ? -0.532 4.637 -11.316 1.00 94.00 84 SER A N 1
ATOM 634 C CA . SER A 1 84 ? -0.766 3.908 -10.074 1.00 94.00 84 SER A CA 1
ATOM 635 C C . SER A 1 84 ? 0.458 3.047 -9.711 1.00 94.00 84 SER A C 1
ATOM 637 O O . SER A 1 84 ? 1.025 2.388 -10.590 1.00 94.00 84 SER A O 1
ATOM 639 N N . PRO A 1 85 ? 0.844 2.910 -8.423 1.00 95.81 85 PRO A N 1
ATOM 640 C CA . PRO A 1 85 ? 1.950 2.029 -8.024 1.00 95.81 85 PRO A CA 1
ATOM 641 C C . PRO A 1 85 ? 1.717 0.551 -8.368 1.00 95.81 85 PRO A C 1
ATOM 643 O O . PRO A 1 85 ? 2.650 -0.251 -8.315 1.00 95.81 85 PRO A O 1
ATOM 646 N N . PHE A 1 86 ? 0.481 0.175 -8.707 1.00 96.69 86 PHE A N 1
ATOM 647 C CA . PHE A 1 86 ? 0.116 -1.173 -9.131 1.00 96.69 86 PHE A CA 1
ATOM 648 C C . PHE A 1 86 ? 0.300 -1.428 -10.637 1.00 96.69 86 PHE A C 1
ATOM 650 O O . PHE A 1 86 ? 0.212 -2.586 -11.046 1.00 96.69 86 PHE A O 1
ATOM 657 N N . GLU A 1 87 ? 0.547 -0.388 -11.438 1.00 94.56 87 GLU A N 1
ATOM 658 C CA . GLU A 1 87 ? 0.742 -0.471 -12.896 1.00 94.56 87 GLU A CA 1
ATOM 659 C C . GLU A 1 87 ? 2.231 -0.472 -13.280 1.00 94.56 87 GLU A C 1
ATOM 661 O O . GLU A 1 87 ? 2.607 -1.018 -14.319 1.00 94.56 87 GLU A O 1
ATOM 666 N N . ILE A 1 88 ? 3.098 0.051 -12.410 1.00 93.81 88 ILE A N 1
ATOM 667 C CA . ILE A 1 88 ? 4.541 0.089 -12.651 1.00 93.81 88 ILE A CA 1
ATOM 668 C C . ILE A 1 88 ? 5.210 -1.282 -12.478 1.00 93.81 88 ILE A C 1
ATOM 670 O O . ILE A 1 88 ? 4.754 -2.168 -11.748 1.00 93.81 88 ILE A O 1
ATOM 674 N N . ARG A 1 89 ? 6.392 -1.441 -13.085 1.00 93.50 89 ARG A N 1
ATOM 675 C CA . ARG A 1 89 ? 7.261 -2.585 -12.788 1.00 93.50 89 ARG A CA 1
ATOM 676 C C . ARG A 1 89 ? 7.861 -2.419 -11.382 1.00 93.50 89 ARG A C 1
ATOM 678 O O . ARG A 1 89 ? 8.606 -1.465 -11.162 1.00 93.50 89 ARG A O 1
ATOM 685 N N . PRO A 1 90 ? 7.631 -3.357 -10.445 1.00 94.25 90 PRO A N 1
ATOM 686 C CA . PRO A 1 90 ? 8.143 -3.215 -9.090 1.00 94.25 90 PRO A CA 1
ATOM 687 C C . PRO A 1 90 ? 9.683 -3.276 -9.057 1.00 94.25 90 PRO A C 1
ATOM 689 O O . PRO A 1 90 ? 10.260 -4.176 -9.677 1.00 94.25 90 PRO A O 1
ATOM 692 N N . PRO A 1 91 ? 10.367 -2.421 -8.267 1.00 94.31 91 PRO A N 1
ATOM 693 C CA . PRO A 1 91 ? 11.832 -2.426 -8.158 1.00 94.31 91 PRO A CA 1
ATOM 694 C C . PRO A 1 91 ? 12.415 -3.727 -7.590 1.00 94.31 91 PRO A C 1
ATOM 696 O O . PRO A 1 91 ? 13.574 -4.064 -7.821 1.00 94.31 91 PRO A O 1
ATOM 699 N N . SER A 1 92 ? 11.638 -4.451 -6.779 1.00 95.06 92 SER A N 1
ATOM 700 C CA . SER A 1 92 ? 12.012 -5.763 -6.247 1.00 95.06 92 SER A CA 1
ATOM 701 C C . SER A 1 92 ? 10.785 -6.558 -5.800 1.00 95.06 92 SER A C 1
ATOM 703 O O . SER A 1 92 ? 9.733 -5.991 -5.498 1.00 95.06 92 SER A O 1
ATOM 705 N N . ALA A 1 93 ? 10.937 -7.878 -5.656 1.00 95.25 93 ALA A N 1
ATOM 706 C CA . ALA A 1 93 ? 9.875 -8.732 -5.124 1.00 95.25 93 ALA A CA 1
ATOM 707 C C . ALA A 1 93 ? 9.471 -8.347 -3.687 1.00 95.25 93 ALA A C 1
A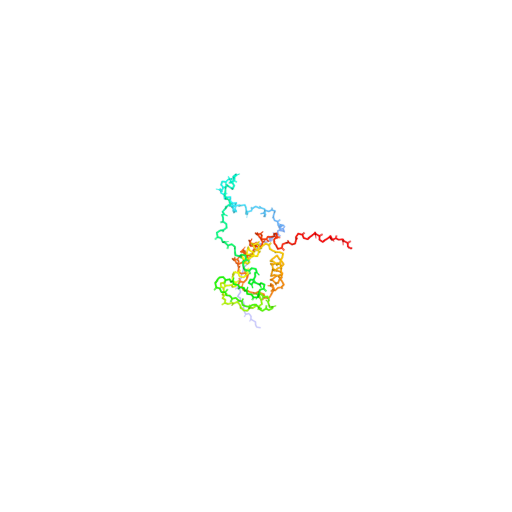TOM 709 O O . ALA A 1 93 ? 8.294 -8.381 -3.350 1.00 95.25 93 ALA A O 1
ATOM 710 N N . ASN A 1 94 ? 10.421 -7.947 -2.833 1.00 94.88 94 ASN A N 1
ATOM 711 C CA . ASN A 1 94 ? 10.115 -7.530 -1.459 1.00 94.88 94 ASN A CA 1
ATOM 712 C C . ASN A 1 94 ? 9.347 -6.207 -1.406 1.00 94.88 94 ASN A C 1
ATOM 714 O O . ASN A 1 94 ? 8.443 -6.071 -0.584 1.00 94.88 94 ASN A O 1
ATOM 718 N N . TRP A 1 95 ? 9.669 -5.270 -2.301 1.00 96.19 95 TRP A N 1
ATOM 719 C CA . TRP A 1 95 ? 8.902 -4.036 -2.470 1.00 96.19 95 TRP A CA 1
ATOM 720 C C . TRP A 1 95 ? 7.462 -4.358 -2.894 1.00 96.19 95 TRP A C 1
ATOM 722 O O . TRP A 1 95 ? 6.522 -3.927 -2.235 1.00 96.19 95 TRP A O 1
ATOM 732 N N . ALA A 1 96 ? 7.281 -5.233 -3.891 1.00 97.00 96 ALA A N 1
ATOM 733 C CA . ALA A 1 96 ? 5.953 -5.645 -4.353 1.00 97.00 96 ALA A CA 1
ATOM 734 C C . ALA A 1 96 ? 5.135 -6.368 -3.267 1.00 97.00 96 ALA A C 1
ATOM 736 O O . ALA A 1 96 ? 3.945 -6.109 -3.110 1.00 97.00 96 ALA A O 1
ATOM 737 N N . ARG A 1 97 ? 5.764 -7.242 -2.465 1.00 97.25 97 ARG A N 1
ATOM 738 C CA . ARG A 1 97 ? 5.106 -7.885 -1.310 1.00 97.25 97 ARG A CA 1
ATOM 739 C C . ARG A 1 97 ? 4.601 -6.861 -0.297 1.00 97.25 97 ARG A C 1
ATOM 741 O O . ARG A 1 97 ? 3.538 -7.057 0.286 1.00 97.25 97 ARG A O 1
ATOM 748 N N . GLU A 1 98 ? 5.365 -5.798 -0.057 1.00 96.44 98 GLU A N 1
ATOM 749 C CA . GLU A 1 98 ? 4.949 -4.732 0.854 1.00 96.44 98 GLU A CA 1
ATOM 750 C C . GLU A 1 98 ? 3.828 -3.881 0.249 1.00 96.44 98 GLU A C 1
ATOM 752 O O . GLU A 1 98 ? 2.862 -3.592 0.955 1.00 96.44 98 GLU A O 1
ATOM 757 N N . LEU A 1 99 ? 3.907 -3.570 -1.052 1.00 97.69 99 LEU A N 1
ATOM 758 C CA . LEU A 1 99 ? 2.872 -2.841 -1.786 1.00 97.69 99 LEU A CA 1
ATOM 759 C C . LEU A 1 99 ? 1.531 -3.577 -1.688 1.00 97.69 99 LEU A C 1
ATOM 761 O O . LEU A 1 99 ? 0.562 -3.041 -1.153 1.00 97.69 99 LEU A O 1
ATOM 765 N N . TYR A 1 100 ? 1.496 -4.836 -2.136 1.00 98.19 100 TYR A N 1
ATOM 766 C CA . TYR A 1 100 ? 0.282 -5.654 -2.179 1.00 98.19 100 TYR A CA 1
ATOM 767 C C . TYR A 1 100 ? -0.220 -6.095 -0.802 1.00 98.19 100 TYR A C 1
ATOM 769 O O . TYR A 1 100 ? -1.352 -6.576 -0.700 1.00 98.19 100 TYR A O 1
ATOM 777 N N . GLY A 1 101 ? 0.605 -5.964 0.237 1.00 97.25 101 GLY A N 1
ATOM 778 C CA . GLY A 1 101 ? 0.243 -6.260 1.618 1.00 97.25 101 GLY A CA 1
ATOM 779 C C . GLY A 1 101 ? -0.455 -5.107 2.341 1.00 97.25 101 GLY A C 1
ATOM 780 O O . GLY A 1 101 ? -0.951 -5.337 3.437 1.00 97.25 101 GLY A O 1
ATOM 781 N N . PHE A 1 102 ? -0.488 -3.895 1.769 1.00 97.69 102 PHE A N 1
ATOM 782 C CA . PHE A 1 102 ? -1.170 -2.709 2.322 1.00 97.69 102 PHE A CA 1
ATOM 783 C C . PHE A 1 102 ? -0.744 -2.282 3.734 1.00 97.69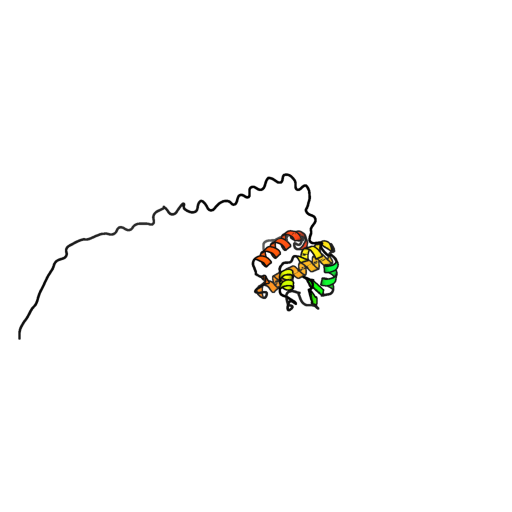 102 PHE A C 1
ATOM 785 O O . PHE A 1 102 ? -1.391 -1.444 4.360 1.00 97.69 102 PHE A O 1
ATOM 792 N N . GLY A 1 103 ? 0.384 -2.791 4.236 1.00 95.19 103 GLY A N 1
ATOM 793 C CA . GLY A 1 103 ? 0.883 -2.423 5.562 1.00 95.19 103 GLY A CA 1
ATOM 794 C C . GLY A 1 103 ? 1.196 -0.928 5.681 1.00 95.19 103 GLY A C 1
ATOM 795 O O . GLY A 1 103 ? 1.152 -0.383 6.779 1.00 95.19 103 GLY A O 1
ATOM 796 N N . TRP A 1 104 ? 1.473 -0.267 4.557 1.00 95.94 104 TRP A N 1
ATOM 797 C CA . TRP A 1 104 ? 1.747 1.162 4.464 1.00 95.94 104 TRP A CA 1
ATOM 798 C C . TRP A 1 104 ? 0.519 2.055 4.718 1.00 95.94 104 TRP A C 1
ATOM 800 O O . TRP A 1 104 ? 0.695 3.236 4.989 1.00 95.94 104 TRP A O 1
ATOM 810 N N . LEU A 1 105 ? -0.710 1.521 4.749 1.00 95.94 105 LEU A N 1
ATOM 811 C CA . LEU A 1 105 ? -1.901 2.308 5.115 1.00 95.94 105 LEU A CA 1
ATOM 812 C C . LEU A 1 105 ? -1.804 2.917 6.521 1.00 95.94 105 LEU A C 1
ATOM 814 O O . LEU A 1 105 ? -2.324 4.004 6.758 1.00 95.94 105 LEU A O 1
ATOM 818 N N . ARG A 1 106 ? -1.072 2.269 7.440 1.00 93.88 106 ARG A N 1
ATOM 819 C CA . ARG A 1 106 ? -0.809 2.821 8.780 1.00 93.88 106 ARG A CA 1
ATOM 820 C C . ARG A 1 106 ? -0.033 4.144 8.733 1.00 93.88 106 ARG A C 1
ATOM 822 O O . ARG A 1 106 ? -0.175 4.947 9.644 1.00 93.88 106 ARG A O 1
ATOM 829 N N . HIS A 1 107 ? 0.789 4.348 7.700 1.00 94.38 107 HIS A N 1
ATOM 830 C CA . HIS A 1 107 ? 1.581 5.562 7.501 1.00 94.38 107 HIS A CA 1
ATOM 831 C C . HIS A 1 107 ? 0.681 6.725 7.080 1.00 94.38 107 HIS A C 1
ATOM 833 O O . HIS A 1 107 ? 0.736 7.789 7.687 1.00 94.38 107 HIS A O 1
ATOM 839 N N . LEU A 1 108 ? -0.241 6.477 6.143 1.00 94.19 108 LEU A N 1
ATOM 840 C CA . LEU A 1 108 ? -1.267 7.453 5.764 1.00 94.19 108 LEU A CA 1
ATOM 841 C C . LEU A 1 108 ? -2.209 7.765 6.933 1.00 94.19 108 LEU A C 1
ATOM 843 O O . LEU A 1 108 ? -2.497 8.926 7.189 1.00 94.19 108 LEU A O 1
ATOM 847 N N . ARG A 1 109 ? -2.612 6.753 7.714 1.00 92.06 109 ARG A N 1
ATOM 848 C CA . ARG A 1 109 ? -3.399 6.971 8.939 1.00 92.06 109 ARG A CA 1
ATOM 849 C C . ARG A 1 109 ? -2.676 7.872 9.943 1.00 92.06 109 ARG A C 1
ATOM 851 O O . ARG A 1 109 ? -3.319 8.703 10.569 1.00 92.06 109 ARG A O 1
ATOM 858 N N . ALA A 1 110 ? -1.366 7.694 10.113 1.00 91.75 110 ALA A N 1
ATOM 859 C CA . ALA A 1 110 ? -0.566 8.488 11.044 1.00 91.75 110 ALA A CA 1
ATOM 860 C C . ALA A 1 110 ? -0.353 9.940 10.585 1.00 91.75 110 ALA A C 1
ATOM 862 O O . ALA A 1 110 ? -0.093 10.793 11.427 1.00 91.75 110 ALA A O 1
ATOM 863 N N . ALA A 1 111 ? -0.465 10.225 9.282 1.00 92.62 111 ALA A N 1
ATOM 864 C CA . ALA A 1 111 ? -0.402 11.587 8.752 1.00 92.62 111 ALA A CA 1
ATOM 865 C C . ALA A 1 111 ? -1.660 12.421 9.077 1.00 92.62 111 ALA A C 1
ATOM 867 O O . ALA A 1 111 ? -1.583 13.646 9.088 1.00 92.62 111 ALA A O 1
ATOM 868 N N . ASP A 1 112 ? -2.793 11.759 9.342 1.00 88.81 112 ASP A N 1
ATOM 869 C CA . ASP A 1 112 ? -4.055 12.318 9.858 1.00 88.81 112 ASP A CA 1
ATOM 870 C C . ASP A 1 112 ? -4.593 13.579 9.143 1.00 88.81 112 ASP A C 1
ATOM 872 O O . ASP A 1 112 ? -5.263 14.423 9.734 1.00 88.81 112 ASP A O 1
ATOM 876 N N . SER A 1 113 ? -4.347 13.701 7.837 1.00 92.19 113 SER A N 1
ATOM 877 C CA . SER A 1 113 ? -4.846 14.802 7.001 1.00 92.19 113 SER A CA 1
ATOM 878 C C . SER A 1 113 ? -5.918 14.324 6.025 1.00 92.19 113 SER A C 1
ATOM 880 O O . SER A 1 113 ? -5.880 13.178 5.585 1.00 92.19 113 SER A O 1
ATOM 882 N N . GLU A 1 114 ? -6.852 15.193 5.630 1.00 92.31 114 GLU A N 1
ATOM 883 C CA . GLU A 1 114 ? -7.870 14.865 4.615 1.00 92.31 114 GLU A CA 1
ATOM 884 C C . GLU A 1 114 ? -7.236 14.358 3.312 1.00 92.31 114 GLU A C 1
ATOM 886 O O . GLU A 1 114 ? -7.611 13.298 2.817 1.00 92.31 114 GLU A O 1
ATOM 891 N N . LEU A 1 115 ? -6.175 15.029 2.848 1.00 92.94 115 LEU A N 1
ATOM 892 C CA . LEU A 1 115 ? -5.390 14.601 1.690 1.00 92.94 115 LEU A CA 1
ATOM 893 C C . LEU A 1 115 ? -4.881 13.158 1.837 1.00 92.94 115 LEU A C 1
ATOM 895 O O . LEU A 1 115 ? -5.052 12.357 0.924 1.00 92.94 115 LEU A O 1
ATOM 899 N N . SER A 1 116 ? -4.310 12.796 2.991 1.00 93.19 116 SER A N 1
ATOM 900 C CA . SER A 1 116 ? -3.804 11.435 3.222 1.00 93.19 116 SER A CA 1
ATOM 901 C C . SER A 1 116 ? -4.911 10.373 3.225 1.00 93.19 116 SER A C 1
ATOM 903 O O . SER A 1 116 ? -4.675 9.245 2.782 1.00 93.19 116 SER A O 1
ATOM 905 N N . ARG A 1 117 ? -6.129 10.726 3.671 1.00 93.38 117 ARG A N 1
ATOM 906 C CA . ARG A 1 117 ? -7.302 9.837 3.617 1.00 93.38 117 ARG A CA 1
ATOM 907 C C . ARG A 1 117 ? -7.742 9.620 2.175 1.00 93.38 117 ARG A C 1
ATOM 909 O O . ARG A 1 117 ? -7.903 8.474 1.762 1.00 93.38 117 ARG A O 1
ATOM 916 N N . GLU A 1 118 ? -7.846 10.688 1.392 1.00 94.00 118 GLU A N 1
ATOM 917 C CA . GLU A 1 118 ? -8.213 10.603 -0.024 1.00 94.00 118 GLU A CA 1
ATOM 918 C C . GLU A 1 118 ? -7.166 9.841 -0.846 1.00 94.00 118 GLU A C 1
ATOM 920 O O . GLU A 1 118 ? -7.517 8.966 -1.637 1.00 94.00 118 GLU A O 1
ATOM 925 N N . GLN A 1 119 ? -5.872 10.055 -0.587 1.00 94.06 119 GLN A N 1
ATOM 926 C CA . GLN A 1 119 ? -4.800 9.254 -1.191 1.00 94.06 119 GLN A CA 1
ATOM 927 C C . GLN A 1 119 ? -4.925 7.764 -0.841 1.00 94.06 119 GLN A C 1
ATOM 929 O O . GLN A 1 119 ? -4.761 6.908 -1.713 1.00 94.06 119 GLN A O 1
ATOM 934 N N . ALA A 1 120 ? -5.231 7.428 0.418 1.00 95.19 120 ALA A N 1
ATOM 935 C CA . ALA A 1 120 ? -5.425 6.041 0.837 1.00 95.19 120 ALA A CA 1
ATOM 936 C C . ALA A 1 120 ? -6.602 5.388 0.097 1.00 95.19 120 ALA A C 1
ATOM 938 O O . ALA A 1 120 ? -6.452 4.285 -0.439 1.00 95.19 120 ALA A O 1
ATOM 939 N N . LYS A 1 121 ? -7.749 6.078 0.033 1.00 94.56 121 LYS A N 1
ATOM 940 C CA . LYS A 1 121 ? -8.943 5.624 -0.692 1.00 94.56 121 LYS A CA 1
ATOM 941 C C . LYS A 1 121 ? -8.649 5.429 -2.178 1.00 94.56 121 LYS A C 1
ATOM 943 O O . LYS A 1 121 ? -8.948 4.362 -2.713 1.00 94.56 121 LYS A O 1
ATOM 948 N N . ALA A 1 122 ? -8.001 6.402 -2.819 1.00 94.69 122 ALA A N 1
ATOM 949 C CA . ALA A 1 122 ? -7.637 6.344 -4.232 1.00 94.69 122 ALA A CA 1
ATOM 950 C C . ALA A 1 122 ? -6.749 5.130 -4.547 1.00 94.69 122 ALA A C 1
ATOM 952 O O . ALA A 1 122 ? -7.053 4.364 -5.459 1.00 94.69 122 ALA A O 1
ATOM 953 N N . LEU A 1 123 ? -5.710 4.883 -3.742 1.00 95.94 123 LEU A N 1
ATOM 954 C CA . LEU A 1 123 ? -4.814 3.739 -3.932 1.00 95.94 123 LEU A CA 1
ATOM 955 C C . LEU A 1 123 ? -5.513 2.391 -3.703 1.00 95.94 123 LEU A C 1
ATOM 957 O O . LEU A 1 123 ? -5.279 1.429 -4.437 1.00 95.94 123 LEU A O 1
ATOM 961 N N . VAL A 1 124 ? -6.382 2.286 -2.693 1.00 96.25 124 VAL A N 1
ATOM 962 C CA . VAL A 1 124 ? -7.174 1.063 -2.480 1.00 96.25 124 VAL A CA 1
ATOM 963 C C . VAL A 1 124 ? -8.132 0.835 -3.651 1.00 96.25 124 VAL A C 1
ATOM 965 O O . VAL A 1 124 ? -8.222 -0.287 -4.157 1.00 96.25 124 VAL A O 1
ATOM 968 N N . HIS A 1 125 ? -8.806 1.887 -4.114 1.00 95.62 125 HIS A N 1
ATOM 969 C CA . HIS A 1 125 ? -9.699 1.833 -5.266 1.00 95.62 125 HIS A CA 1
ATOM 970 C C . HIS A 1 125 ? -8.957 1.403 -6.539 1.00 95.62 125 HIS A C 1
ATOM 972 O O . HIS A 1 125 ? -9.420 0.504 -7.243 1.00 95.62 125 HIS A O 1
ATOM 978 N N . ASP A 1 126 ? -7.777 1.962 -6.799 1.00 95.88 126 ASP A N 1
ATOM 979 C CA . ASP A 1 126 ? -6.923 1.571 -7.919 1.00 95.88 126 ASP A CA 1
ATOM 980 C C . ASP A 1 126 ? -6.566 0.091 -7.887 1.00 95.88 126 ASP A C 1
ATOM 982 O O . ASP A 1 126 ? -6.733 -0.616 -8.882 1.00 95.88 126 ASP A O 1
ATOM 986 N N . PHE A 1 127 ? -6.140 -0.417 -6.731 1.00 96.75 127 PHE A N 1
ATOM 987 C CA . PHE A 1 127 ? -5.868 -1.840 -6.590 1.00 96.75 127 PHE A CA 1
ATOM 988 C C . PHE A 1 127 ? -7.103 -2.687 -6.900 1.00 96.75 127 PHE A C 1
ATOM 990 O O . PHE A 1 127 ? -7.006 -3.687 -7.612 1.00 96.75 127 PHE A O 1
ATOM 997 N N . ILE A 1 128 ? -8.276 -2.297 -6.391 1.00 95.31 128 ILE A N 1
ATOM 998 C CA . ILE A 1 128 ? -9.530 -3.006 -6.664 1.00 95.31 128 ILE A CA 1
ATOM 999 C C . ILE A 1 128 ? -9.835 -2.975 -8.164 1.00 95.31 128 ILE A C 1
ATOM 1001 O O . ILE A 1 128 ? -10.141 -4.028 -8.726 1.00 95.31 128 ILE A O 1
ATOM 1005 N N . ARG A 1 129 ? -9.714 -1.824 -8.830 1.00 96.06 129 ARG A N 1
ATOM 1006 C CA . ARG A 1 129 ? -9.901 -1.669 -10.282 1.00 96.06 129 ARG A CA 1
ATOM 1007 C C . ARG A 1 129 ? -8.968 -2.595 -11.068 1.00 96.06 129 ARG A C 1
ATOM 1009 O O . ARG A 1 129 ? -9.421 -3.320 -11.953 1.00 96.06 129 ARG A O 1
ATOM 1016 N N . LEU A 1 130 ? -7.694 -2.634 -10.690 1.00 95.69 130 LEU A N 1
ATOM 1017 C CA . LEU A 1 130 ? -6.625 -3.357 -11.386 1.00 95.69 130 LEU A CA 1
ATOM 1018 C C . LEU A 1 130 ? -6.497 -4.830 -10.970 1.00 95.69 130 LEU A C 1
ATOM 1020 O O . LEU A 1 130 ? -5.768 -5.593 -11.604 1.00 95.69 130 LEU A O 1
ATOM 1024 N N . ARG A 1 131 ? -7.231 -5.287 -9.945 1.00 94.06 131 ARG A N 1
ATOM 1025 C CA . ARG A 1 131 ? -7.082 -6.633 -9.352 1.00 94.06 131 ARG A CA 1
ATOM 1026 C C . ARG A 1 131 ? -7.130 -7.778 -10.366 1.00 94.06 131 ARG A C 1
ATOM 1028 O O . ARG A 1 131 ? -6.503 -8.805 -10.151 1.00 94.06 131 ARG A O 1
ATOM 1035 N N . ARG A 1 132 ? -7.881 -7.619 -11.463 1.00 92.31 132 ARG A N 1
ATOM 1036 C CA . ARG A 1 132 ? -8.008 -8.645 -12.513 1.00 92.31 132 ARG A CA 1
ATOM 1037 C C . ARG A 1 132 ? -6.771 -8.755 -13.406 1.00 92.31 132 ARG A C 1
ATOM 1039 O O . ARG A 1 132 ? -6.590 -9.803 -14.008 1.00 92.31 132 ARG A O 1
ATOM 1046 N N . GLN A 1 133 ? -5.968 -7.699 -13.503 1.00 93.38 133 GLN A N 1
ATOM 1047 C CA . GLN A 1 133 ? -4.721 -7.640 -14.277 1.00 93.38 133 GLN A CA 1
ATOM 1048 C C . GLN A 1 133 ? -3.501 -7.994 -13.414 1.00 93.38 133 GLN A C 1
ATOM 1050 O O . GLN A 1 133 ? -2.465 -8.422 -13.914 1.00 93.38 133 GLN A O 1
ATOM 1055 N N . ILE A 1 134 ? -3.624 -7.827 -12.096 1.00 91.88 134 ILE A N 1
ATOM 1056 C CA . ILE A 1 134 ? -2.589 -8.186 -11.133 1.00 91.88 134 ILE A CA 1
ATOM 1057 C C . ILE A 1 134 ? -2.588 -9.711 -10.946 1.00 91.88 134 ILE A C 1
ATOM 1059 O O . ILE A 1 134 ? -3.613 -10.321 -10.636 1.00 91.88 134 ILE A O 1
ATOM 1063 N N . HIS A 1 135 ? -1.420 -10.339 -11.084 1.00 88.56 135 HIS A N 1
ATOM 1064 C CA . HIS A 1 135 ? -1.258 -11.795 -11.020 1.00 88.56 135 HIS A CA 1
ATOM 1065 C C . HIS A 1 135 ? -0.101 -12.215 -10.100 1.00 88.56 135 HIS A C 1
ATOM 1067 O O . HIS A 1 135 ? 0.724 -11.404 -9.678 1.00 88.56 135 HIS A O 1
ATOM 1073 N N . GLY A 1 136 ? -0.026 -13.512 -9.790 1.00 92.38 136 GLY A N 1
ATOM 1074 C CA . GLY A 1 136 ? 1.117 -14.104 -9.094 1.00 92.38 136 GLY A CA 1
ATOM 1075 C C . GLY A 1 136 ? 1.273 -13.623 -7.649 1.00 92.38 136 GLY A C 1
ATOM 1076 O O . GLY A 1 136 ? 0.431 -13.912 -6.802 1.00 92.38 136 GLY A O 1
ATOM 1077 N N . LEU A 1 137 ? 2.370 -12.910 -7.366 1.00 93.75 137 LEU A N 1
ATOM 1078 C CA . LEU A 1 137 ? 2.822 -12.524 -6.019 1.00 93.75 137 LEU A CA 1
ATOM 1079 C C . LEU A 1 137 ? 1.724 -11.868 -5.162 1.00 93.75 137 LEU A C 1
ATOM 1081 O O . LEU A 1 137 ? 1.638 -12.138 -3.967 1.00 93.75 137 LEU A O 1
ATOM 1085 N N . ALA A 1 138 ? 0.871 -11.036 -5.763 1.00 94.94 138 ALA A N 1
ATOM 1086 C CA . ALA A 1 138 ? -0.202 -10.330 -5.060 1.00 94.94 138 ALA A CA 1
ATOM 1087 C C . ALA A 1 138 ? -1.296 -11.246 -4.481 1.00 94.94 138 ALA A C 1
ATOM 1089 O O . ALA A 1 138 ? -2.056 -10.801 -3.617 1.00 94.94 138 ALA A O 1
ATOM 1090 N N . TRP A 1 139 ? -1.388 -12.485 -4.973 1.00 96.94 139 TRP A N 1
ATOM 1091 C CA . TRP A 1 139 ? -2.386 -13.489 -4.595 1.00 96.94 139 TRP A CA 1
ATOM 1092 C C . TRP A 1 139 ? -1.804 -14.632 -3.762 1.00 96.94 139 TRP A C 1
ATOM 1094 O O . TRP A 1 139 ? -2.518 -15.578 -3.441 1.00 96.94 139 TRP A O 1
ATOM 1104 N N . GLN A 1 140 ? -0.523 -14.550 -3.388 1.00 97.50 140 GLN A N 1
ATOM 1105 C CA . GLN A 1 140 ? 0.057 -15.486 -2.428 1.00 97.50 140 GLN A CA 1
ATOM 1106 C C . GLN A 1 140 ? -0.715 -15.407 -1.098 1.00 97.50 140 GLN A C 1
ATOM 1108 O O . GLN A 1 140 ? -0.988 -14.287 -0.641 1.00 97.50 140 GLN A O 1
ATOM 1113 N N . PRO A 1 141 ? -1.076 -16.545 -0.471 1.00 97.44 141 PRO A N 1
ATOM 1114 C CA . PRO A 1 141 ? -1.901 -16.567 0.739 1.00 97.44 141 PRO A CA 1
ATOM 1115 C C . PRO A 1 141 ? -1.382 -15.655 1.854 1.00 97.44 141 PRO A C 1
ATOM 1117 O O . PRO A 1 141 ? -2.159 -14.966 2.511 1.00 97.44 141 PRO A O 1
ATOM 1120 N N . GLU A 1 142 ? -0.063 -15.572 2.019 1.00 96.94 142 GLU A N 1
ATOM 1121 C CA . GLU A 1 142 ? 0.591 -14.742 3.030 1.00 96.94 142 GLU A CA 1
ATOM 1122 C C . GLU A 1 142 ? 0.374 -13.244 2.765 1.00 96.94 142 GLU A C 1
ATOM 1124 O O . GLU A 1 142 ? 0.206 -12.452 3.694 1.00 96.94 142 GLU A O 1
ATOM 1129 N N . ILE A 1 143 ? 0.351 -12.836 1.493 1.00 97.88 143 ILE A N 1
ATOM 1130 C CA . ILE A 1 143 ? 0.124 -11.445 1.079 1.00 97.88 143 ILE A CA 1
ATOM 1131 C C . ILE A 1 143 ? -1.352 -11.083 1.206 1.00 97.88 143 ILE A C 1
ATOM 1133 O O . ILE A 1 143 ? -1.676 -10.006 1.709 1.00 97.88 143 ILE A O 1
ATOM 1137 N N . VAL A 1 144 ? -2.247 -11.992 0.816 1.00 97.94 144 VAL A N 1
ATOM 1138 C CA . VAL A 1 144 ? -3.694 -11.806 0.970 1.00 97.94 144 VAL A CA 1
ATOM 1139 C C . VAL A 1 144 ? -4.069 -11.703 2.449 1.00 97.94 144 VAL A C 1
ATOM 1141 O O . VAL A 1 144 ? -4.769 -10.766 2.827 1.00 97.94 144 VAL A O 1
ATOM 1144 N N . GLY A 1 145 ? -3.544 -12.585 3.307 1.00 97.69 145 GLY A N 1
ATOM 1145 C CA . GLY A 1 145 ? -3.770 -12.523 4.753 1.00 97.69 145 GLY A CA 1
ATOM 1146 C C . GLY A 1 145 ? -3.319 -11.188 5.354 1.00 97.69 145 GLY A C 1
ATOM 1147 O O . GLY A 1 145 ? -4.079 -10.535 6.069 1.00 97.69 145 GLY A O 1
ATOM 1148 N N . ARG A 1 146 ? -2.121 -10.713 4.988 1.00 97.00 146 ARG A N 1
ATOM 1149 C CA . ARG A 1 146 ? -1.622 -9.391 5.408 1.00 97.00 146 ARG A CA 1
ATOM 1150 C C . ARG A 1 146 ? -2.486 -8.235 4.908 1.00 97.00 146 ARG A C 1
ATOM 1152 O O . ARG A 1 146 ? -2.670 -7.270 5.648 1.00 97.00 146 ARG A O 1
ATOM 1159 N N . ARG A 1 147 ? -3.010 -8.323 3.682 1.00 97.19 147 ARG A N 1
ATOM 1160 C CA . ARG A 1 147 ? -3.907 -7.310 3.115 1.00 97.19 147 ARG A CA 1
ATOM 1161 C C . ARG A 1 147 ? -5.200 -7.221 3.910 1.00 97.19 147 ARG A C 1
ATOM 1163 O O . ARG A 1 147 ? -5.572 -6.124 4.302 1.00 97.19 147 ARG A O 1
ATOM 1170 N N . VAL A 1 148 ? -5.839 -8.360 4.183 1.00 96.56 148 VAL A N 1
ATOM 1171 C CA . VAL A 1 148 ? -7.082 -8.413 4.967 1.00 96.56 148 VAL A CA 1
ATOM 1172 C C . VAL A 1 148 ? -6.869 -7.795 6.346 1.00 96.56 148 VAL A C 1
ATOM 1174 O O . VAL A 1 148 ? -7.627 -6.912 6.734 1.00 96.56 148 VAL A O 1
ATOM 1177 N N . ILE A 1 149 ? -5.796 -8.175 7.047 1.00 95.81 149 ILE A N 1
ATOM 1178 C CA . ILE A 1 149 ? -5.459 -7.590 8.353 1.00 95.81 149 ILE A CA 1
ATOM 1179 C C . ILE A 1 149 ? -5.259 -6.074 8.228 1.00 95.81 149 ILE A C 1
ATOM 1181 O O . ILE A 1 149 ? -5.862 -5.316 8.979 1.00 95.81 149 ILE A O 1
ATOM 1185 N N . SER A 1 150 ? -4.472 -5.617 7.248 1.00 95.50 150 SER A N 1
ATOM 1186 C CA . SER A 1 150 ? -4.193 -4.187 7.062 1.00 95.50 150 SER A CA 1
ATOM 1187 C C . SER A 1 150 ? -5.451 -3.380 6.737 1.00 95.50 150 SER A C 1
ATOM 1189 O O . SER A 1 150 ? -5.600 -2.268 7.238 1.00 95.50 150 SER A O 1
ATOM 1191 N N . TRP A 1 151 ? -6.367 -3.924 5.933 1.00 94.75 151 TRP A N 1
ATOM 1192 C CA . TRP A 1 151 ? -7.640 -3.276 5.622 1.00 94.75 151 TRP A CA 1
ATOM 1193 C C . TRP A 1 151 ? -8.557 -3.208 6.840 1.00 94.75 151 TRP A C 1
ATOM 1195 O O . TRP A 1 151 ? -9.118 -2.153 7.105 1.00 94.75 151 TRP A O 1
ATOM 1205 N N . LEU A 1 152 ? -8.658 -4.282 7.628 1.00 93.81 152 LEU A N 1
ATOM 1206 C CA . LEU A 1 152 ? -9.457 -4.288 8.857 1.00 93.81 152 LEU A CA 1
ATOM 1207 C C . LEU A 1 152 ? -8.915 -3.290 9.890 1.00 93.81 152 LEU A C 1
ATOM 1209 O O . LEU A 1 152 ? -9.677 -2.485 10.427 1.00 93.81 152 LEU A O 1
ATOM 1213 N N . SER A 1 153 ? -7.597 -3.284 10.115 1.00 91.94 153 SER A N 1
ATOM 1214 C CA . SER A 1 153 ? -6.933 -2.366 11.052 1.00 91.94 153 SER A CA 1
ATOM 1215 C C . SER A 1 153 ? -7.026 -0.894 10.642 1.00 91.94 153 SER A C 1
ATOM 1217 O O . SER A 1 153 ? -6.875 -0.020 11.490 1.00 91.94 153 SER A O 1
ATOM 1219 N N . ASN A 1 154 ? -7.257 -0.606 9.359 1.00 92.44 154 ASN A N 1
ATOM 1220 C CA . ASN A 1 154 ? -7.409 0.753 8.837 1.00 92.44 154 ASN A CA 1
ATOM 1221 C C . ASN A 1 154 ? -8.800 0.964 8.219 1.00 92.44 154 ASN A C 1
ATOM 1223 O O . ASN A 1 154 ? -8.968 1.810 7.350 1.00 92.44 154 ASN A O 1
ATOM 1227 N N . SER A 1 155 ? -9.806 0.210 8.662 1.00 88.50 155 SER A N 1
ATOM 1228 C CA . SER A 1 155 ? -11.149 0.234 8.072 1.00 88.50 155 SER A CA 1
ATOM 1229 C C . SER A 1 155 ? -11.786 1.622 8.113 1.00 88.50 155 SER A C 1
ATOM 1231 O O . SER A 1 155 ? -12.327 2.046 7.106 1.00 88.50 155 SER A O 1
ATOM 1233 N N . VAL A 1 156 ? -11.627 2.379 9.202 1.00 85.75 156 VAL A N 1
ATOM 1234 C CA . VAL A 1 156 ? -12.121 3.770 9.320 1.00 85.75 156 VAL A CA 1
ATOM 1235 C C . VAL A 1 156 ? -11.466 4.722 8.308 1.00 85.75 156 VAL A C 1
ATOM 1237 O O . VAL A 1 156 ? -12.063 5.716 7.919 1.00 85.75 156 VAL A O 1
ATOM 1240 N N . LEU A 1 157 ? -10.234 4.433 7.876 1.00 84.69 157 LEU A N 1
ATOM 1241 C CA . LEU A 1 157 ? -9.545 5.226 6.853 1.00 84.69 157 LEU A CA 1
ATOM 1242 C C . LEU A 1 157 ? -10.084 4.929 5.445 1.00 84.69 157 LEU A C 1
ATOM 1244 O O . LEU A 1 157 ? -10.126 5.819 4.603 1.00 84.69 157 LEU A O 1
ATOM 1248 N N . ILE A 1 158 ? -10.430 3.665 5.184 1.00 80.19 158 ILE A N 1
ATOM 1249 C CA . ILE A 1 158 ? -10.768 3.153 3.846 1.00 80.19 158 ILE A CA 1
ATOM 1250 C C . ILE A 1 158 ? -12.276 3.216 3.582 1.00 80.19 158 ILE A C 1
ATOM 1252 O O . ILE A 1 158 ? -12.693 3.430 2.447 1.00 80.19 158 ILE A O 1
ATOM 1256 N N . LEU A 1 159 ? -13.089 2.983 4.610 1.00 76.38 159 LEU A N 1
ATOM 1257 C CA . LEU A 1 159 ? -14.537 3.070 4.534 1.00 76.38 159 LEU A CA 1
ATOM 1258 C C . LEU A 1 159 ? -14.929 4.539 4.641 1.00 76.38 159 LEU A C 1
ATOM 1260 O O . LEU A 1 159 ? -14.620 5.203 5.629 1.00 76.38 159 LEU A O 1
ATOM 1264 N N . ASP A 1 160 ? -15.632 5.030 3.627 1.00 63.00 160 ASP A N 1
ATOM 1265 C CA . ASP A 1 160 ? -16.386 6.264 3.759 1.00 63.00 160 ASP A CA 1
ATOM 1266 C C . ASP A 1 160 ? -17.363 6.094 4.929 1.00 63.00 160 ASP A C 1
ATOM 1268 O O . ASP A 1 160 ? -18.258 5.254 4.882 1.00 63.00 160 ASP A O 1
ATOM 1272 N N . ALA A 1 161 ? -17.247 6.939 5.953 1.00 48.00 161 ALA A N 1
ATOM 1273 C CA . ALA A 1 161 ? -18.385 7.275 6.810 1.00 48.00 161 ALA A CA 1
ATOM 1274 C C . ALA A 1 161 ? -19.355 8.221 6.064 1.00 48.00 161 ALA A C 1
ATOM 1276 O O . ALA A 1 161 ? -19.956 9.108 6.661 1.00 48.00 161 ALA A O 1
ATOM 1277 N N . GLY A 1 162 ? -19.448 8.077 4.739 1.00 45.59 162 GLY A N 1
ATOM 1278 C CA . GLY A 1 162 ? -20.464 8.698 3.913 1.00 45.59 162 GLY A CA 1
ATOM 1279 C C . GLY A 1 162 ? -21.727 7.871 4.061 1.00 45.59 162 GLY A C 1
ATOM 1280 O O . GLY A 1 162 ? -21.691 6.657 3.861 1.00 45.59 162 GLY A O 1
ATOM 1281 N N . GLU A 1 163 ? -22.795 8.540 4.487 1.00 42.59 163 GLU A N 1
ATOM 1282 C CA . GLU A 1 163 ? -24.148 8.014 4.670 1.00 42.59 163 GLU A CA 1
ATOM 1283 C C . GLU A 1 163 ? -24.469 6.854 3.710 1.00 42.59 163 GLU A C 1
ATOM 1285 O O . GLU A 1 163 ? -24.188 6.967 2.509 1.00 42.59 163 GLU A O 1
ATOM 1290 N N . PRO A 1 164 ? -25.064 5.745 4.197 1.00 46.47 164 PRO A N 1
ATOM 1291 C CA . PRO A 1 164 ? -25.503 4.665 3.328 1.00 46.47 164 PRO A CA 1
ATOM 1292 C C . PRO A 1 164 ? -26.361 5.268 2.222 1.00 46.47 164 PRO A C 1
ATOM 1294 O O . PRO A 1 164 ? -27.394 5.878 2.492 1.00 46.47 164 PRO A O 1
ATOM 1297 N N . GLN A 1 165 ? -25.904 5.126 0.978 1.00 49.47 165 GLN A N 1
ATOM 1298 C CA . GLN A 1 165 ? -26.652 5.556 -0.193 1.00 49.47 165 GLN A CA 1
ATOM 1299 C C . GLN A 1 165 ? -28.002 4.841 -0.115 1.00 49.47 165 GLN A C 1
ATOM 1301 O O . GLN A 1 165 ? -28.066 3.616 -0.247 1.00 49.47 165 GLN A O 1
ATOM 1306 N N . ALA A 1 166 ? -29.047 5.589 0.250 1.00 42.19 166 ALA A N 1
ATOM 1307 C CA . ALA A 1 166 ? -30.372 5.042 0.456 1.00 42.19 166 ALA A CA 1
ATOM 1308 C C . ALA A 1 166 ? -30.774 4.359 -0.849 1.00 42.19 166 ALA A C 1
ATOM 1310 O O . ALA A 1 166 ? -30.937 5.011 -1.879 1.00 42.19 166 ALA A O 1
ATOM 1311 N N . TYR A 1 167 ? -30.868 3.032 -0.813 1.00 53.03 167 TYR A N 1
ATOM 1312 C CA . TYR A 1 167 ? -31.509 2.265 -1.866 1.00 53.03 167 TYR A CA 1
ATOM 1313 C C . TYR A 1 167 ? -32.996 2.632 -1.828 1.00 53.03 167 TYR A C 1
ATOM 1315 O O . TYR A 1 167 ? -33.802 1.936 -1.213 1.00 53.03 167 TYR A O 1
ATOM 1323 N N . GLU A 1 168 ? -33.363 3.753 -2.445 1.00 49.81 168 GLU A N 1
ATOM 1324 C CA . GLU A 1 168 ? -34.741 3.980 -2.854 1.00 49.81 168 GLU A CA 1
ATOM 1325 C C . GLU A 1 168 ? -35.023 2.987 -3.980 1.00 49.81 168 GLU A C 1
ATOM 1327 O O . GLU A 1 168 ? -34.553 3.115 -5.111 1.00 49.81 168 GLU A O 1
ATOM 1332 N N . ALA A 1 169 ? -35.714 1.914 -3.601 1.00 48.69 169 ALA A N 1
ATOM 1333 C CA . ALA A 1 169 ? -36.238 0.917 -4.511 1.00 48.69 169 ALA A CA 1
ATOM 1334 C C . ALA A 1 169 ? -37.098 1.610 -5.581 1.00 48.69 169 ALA A C 1
ATOM 1336 O O . ALA A 1 169 ? -38.078 2.278 -5.252 1.00 48.69 169 ALA A O 1
ATOM 1337 N N . SER A 1 170 ? -36.702 1.450 -6.845 1.00 49.97 170 SER A N 1
ATOM 1338 C CA . SER A 1 170 ? -37.579 1.644 -8.007 1.00 49.97 170 SER A CA 1
ATOM 1339 C C . SER A 1 170 ? -38.329 0.357 -8.320 1.00 49.97 170 SER A C 1
ATOM 1341 O O . SER A 1 170 ? -37.725 -0.726 -8.129 1.00 49.97 170 SER A O 1
#

pLDDT: mean 76.1, std 21.68, range [38.22, 98.19]

Foldseek 3Di:
DDDDDDDDDDDDDDDDDDDDDDDDDPPPPDDDDDPDDPPDPDPPCVDPPDDPDPPPPAALCQLVCVVQQWHDDPNDIDRGPPHQPQPDDAPDLRRVLCLLLLLNLVNLVVNVDPSSLVSSQVNVVVCVVCVVVDDDSSPDPVSVVSNVVNCVVCVVSHDPPPPDPPPPDD

Sequence (170 aa):
MTHMAGDQAFERGSRVQELPLGGPSPFRRLMLSSMASFSYPGSQAEQLLLAPQELRTADPSFATEVYNGHFGLRGKLAELGAESPFEIRPPSANWARELYGFGWLRHLRAADSELSREQAKALVHDFIRLRRQIHGLAWQPEIVGRRVISWLSNSVLILDAGEPQAYEAS

Radius of gyration: 33.88 Å; chains: 1; bounding box: 52×105×79 Å

Organism: NCBI:txid1774971

Secondary structure (DSSP, 8-state):
----------------------PPPS--------S----------S---SPPP-SS---THHHHHHHTTEEEETTEEEE-TTS-TTTSPPS-HHHHHHHHTTTTHHHHHHH--HHHHHHHHHHHHHHHHHTTT--GGGGSHHHHHHHHHHHHHTHHHHS-----------